Protein AF-A0A0P7X1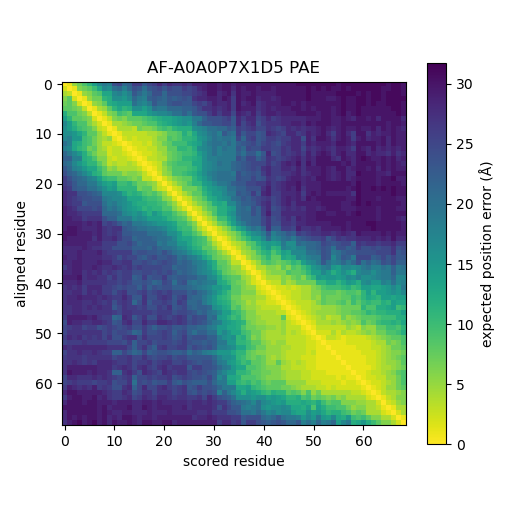D5-F1 (afdb_monomer)

Radius of gyration: 28.91 Å; Cα contacts (8 Å, |Δi|>4): 3; chains: 1; bounding box: 54×30×73 Å

Foldseek 3Di:
DDDDDDPDCDPVNVVVVVCVVVVVVPPPPDDDDDDDPDDDDPRVCVVVDDDDPVNVVVCVVPPDDDPDD

Solvent-accessible surface area (backbone atoms only — not comparable to full-atom values): 4838 Å² total; per-residue (Å²): 139,85,82,84,78,80,88,69,84,47,70,68,56,54,52,52,53,51,54,65,64,49,60,76,66,62,79,79,71,75,79,86,70,90,72,76,86,71,73,61,73,62,69,62,44,45,86,77,66,64,94,41,75,67,59,54,50,52,52,65,74,67,55,80,83,75,79,83,132

Secondary structure (DSSP, 8-state):
----------HHHHHHHHHHHHTTTTTSS-----------THHHHHTTS---HHHHHHHHHSPPP----

Structure (mmCIF, N/CA/C/O backbone):
data_AF-A0A0P7X1D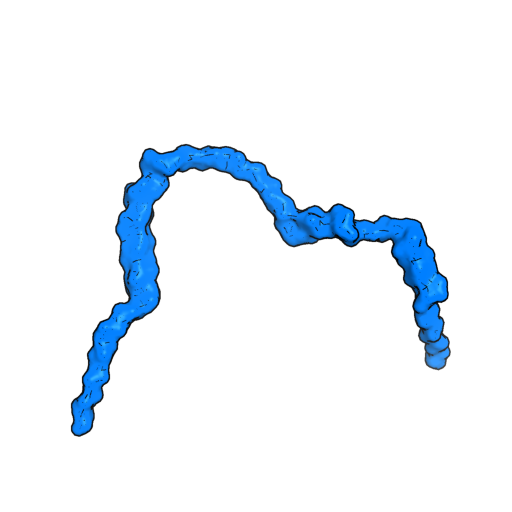5-F1
#
_entry.id   AF-A0A0P7X1D5-F1
#
loop_
_atom_site.group_PDB
_atom_site.id
_atom_site.type_symbol
_atom_site.label_atom_id
_atom_site.label_alt_id
_atom_site.label_comp_id
_atom_site.label_asym_id
_atom_site.label_entity_id
_atom_site.label_seq_id
_atom_site.pdbx_PDB_ins_code
_atom_site.Cartn_x
_atom_site.Cartn_y
_atom_site.Cartn_z
_atom_site.occupancy
_atom_site.B_iso_or_equiv
_atom_site.auth_seq_id
_atom_site.auth_comp_id
_atom_site.auth_asym_id
_atom_site.auth_atom_id
_atom_site.pdbx_PDB_model_num
ATOM 1 N N . MET A 1 1 ? -29.542 8.705 -52.048 1.00 39.00 1 MET A N 1
ATOM 2 C CA . MET A 1 1 ? -28.838 8.989 -50.774 1.00 39.00 1 MET A CA 1
ATOM 3 C C . MET A 1 1 ? -27.392 8.524 -50.885 1.00 39.00 1 MET A C 1
ATOM 5 O O . MET A 1 1 ? -27.099 7.363 -50.637 1.00 39.00 1 MET A O 1
ATOM 9 N N . THR A 1 2 ? -26.492 9.399 -51.321 1.00 40.97 2 THR A N 1
ATOM 10 C CA . THR A 1 2 ? -25.056 9.114 -51.455 1.00 40.97 2 THR A CA 1
ATOM 11 C C . THR A 1 2 ? -24.348 9.461 -50.144 1.00 40.97 2 THR A C 1
ATOM 13 O O . THR A 1 2 ? -24.343 10.612 -49.718 1.00 40.97 2 THR A O 1
ATOM 16 N N . LYS A 1 3 ? -23.787 8.455 -49.460 1.00 46.44 3 LYS A N 1
ATOM 17 C CA . LYS A 1 3 ? -23.006 8.647 -48.227 1.00 46.44 3 LYS A CA 1
ATOM 18 C C . LYS A 1 3 ? -21.606 9.152 -48.581 1.00 46.44 3 LYS A C 1
ATOM 20 O O . LYS A 1 3 ? -20.805 8.398 -49.128 1.00 46.44 3 LYS A O 1
ATOM 25 N N . HIS A 1 4 ? -21.300 10.395 -48.216 1.00 50.78 4 HIS A N 1
ATOM 26 C CA . HIS A 1 4 ? -19.927 10.894 -48.166 1.00 50.78 4 HIS A CA 1
ATOM 27 C C . HIS A 1 4 ? -19.138 10.109 -47.112 1.00 50.78 4 HIS A C 1
ATOM 29 O O . HIS A 1 4 ? -19.501 10.086 -45.936 1.00 50.78 4 HIS A O 1
ATOM 35 N N . ARG A 1 5 ? -18.061 9.441 -47.533 1.00 59.53 5 ARG A N 1
ATOM 36 C CA . ARG A 1 5 ? -17.107 8.803 -46.625 1.00 59.53 5 ARG A CA 1
ATOM 37 C C . ARG A 1 5 ? -15.978 9.804 -46.388 1.00 59.53 5 ARG A C 1
ATOM 39 O O . ARG A 1 5 ? -15.115 9.975 -47.242 1.00 59.53 5 ARG A O 1
ATOM 46 N N . GLU A 1 6 ? -16.038 10.517 -45.267 1.00 58.72 6 GLU A N 1
ATOM 47 C CA . GLU A 1 6 ? -14.972 11.427 -44.841 1.00 58.72 6 GLU A CA 1
ATOM 48 C C . GLU A 1 6 ? -13.649 10.665 -44.717 1.00 58.72 6 GLU A C 1
ATOM 50 O O . GLU A 1 6 ? -13.544 9.677 -43.985 1.00 58.72 6 GLU A O 1
ATOM 55 N N . ASN A 1 7 ? -12.635 11.149 -45.430 1.00 60.25 7 ASN A N 1
ATOM 56 C CA . ASN A 1 7 ? -11.268 10.654 -45.382 1.00 60.25 7 ASN A CA 1
ATOM 57 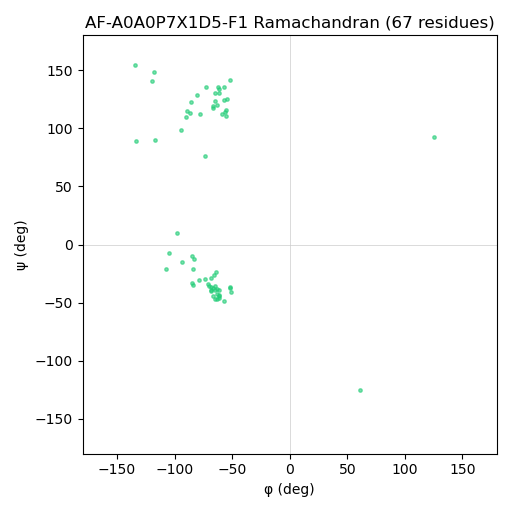C C . ASN A 1 7 ? -10.605 11.086 -44.064 1.00 60.25 7 ASN A C 1
ATOM 59 O O . ASN A 1 7 ? -9.843 12.049 -44.019 1.00 60.25 7 ASN A O 1
ATOM 63 N N . ARG A 1 8 ? -10.947 10.423 -42.955 1.00 65.44 8 ARG A N 1
ATOM 64 C CA . ARG A 1 8 ? -10.284 10.658 -41.669 1.00 65.44 8 ARG A CA 1
ATOM 65 C C . ARG A 1 8 ? -9.051 9.778 -41.575 1.00 65.44 8 ARG A C 1
ATOM 67 O O . ARG A 1 8 ? -9.161 8.556 -41.480 1.00 65.44 8 ARG A O 1
ATOM 74 N N . ILE A 1 9 ? -7.879 10.406 -41.566 1.00 68.25 9 ILE A N 1
ATOM 75 C CA . ILE A 1 9 ? -6.612 9.726 -41.294 1.00 68.25 9 ILE A CA 1
ATOM 76 C C . ILE A 1 9 ? -6.742 9.023 -39.938 1.00 68.25 9 ILE A C 1
ATOM 78 O O . ILE A 1 9 ? -6.958 9.649 -38.899 1.00 68.25 9 ILE A O 1
ATOM 82 N N . SER A 1 10 ? -6.669 7.692 -39.957 1.00 73.12 10 SER A N 1
ATOM 83 C CA . SER A 1 10 ? -6.755 6.877 -38.749 1.00 73.12 10 SER A CA 1
ATOM 84 C C . SER A 1 10 ? -5.592 7.211 -37.818 1.00 73.12 10 SER A C 1
ATOM 86 O O . SER A 1 10 ? -4.440 7.253 -38.250 1.00 73.12 10 SER A O 1
ATOM 88 N N . ARG A 1 11 ? -5.874 7.365 -36.517 1.00 68.62 11 ARG A N 1
ATOM 89 C CA . ARG A 1 11 ? -4.850 7.565 -35.476 1.00 68.62 11 ARG A CA 1
ATOM 90 C C . ARG A 1 11 ? -3.755 6.492 -35.548 1.00 68.62 11 ARG A C 1
ATOM 92 O O . ARG A 1 11 ? -2.584 6.815 -35.409 1.00 68.62 11 ARG A O 1
ATOM 99 N N . ARG A 1 12 ? -4.112 5.237 -35.865 1.00 72.62 12 ARG A N 1
ATOM 100 C CA . ARG A 1 12 ? -3.132 4.150 -36.085 1.00 72.62 12 ARG A CA 1
ATOM 101 C C . ARG A 1 12 ? -2.234 4.394 -37.299 1.00 72.62 12 ARG A C 1
ATOM 103 O O . ARG A 1 12 ? -1.065 4.044 -37.241 1.00 72.62 12 ARG A O 1
ATOM 110 N N . GLY A 1 13 ? -2.755 4.999 -38.366 1.00 73.31 13 GLY A N 1
ATOM 111 C CA . GLY A 1 13 ? -1.966 5.365 -39.546 1.00 73.31 13 GLY A CA 1
ATOM 112 C C . GLY A 1 13 ? -0.964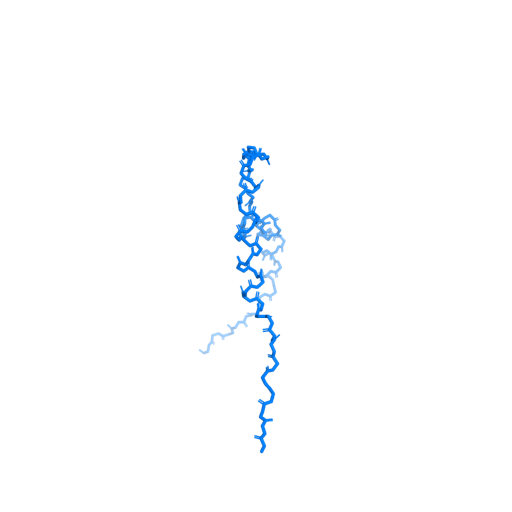 6.480 -39.249 1.00 73.31 13 GLY A C 1
ATOM 113 O O . GLY A 1 13 ? 0.183 6.397 -39.674 1.00 73.31 13 GLY A O 1
ATOM 114 N N . LEU A 1 14 ? -1.364 7.468 -38.441 1.00 72.12 14 LEU A N 1
ATOM 115 C CA . LEU A 1 14 ? -0.475 8.544 -37.998 1.00 72.12 14 LEU A CA 1
ATOM 116 C C . LEU A 1 14 ? 0.667 8.014 -37.117 1.00 72.12 14 LEU A C 1
ATOM 118 O O . LEU A 1 14 ? 1.828 8.331 -37.362 1.00 72.12 14 LEU A O 1
ATOM 122 N N . PHE A 1 15 ? 0.355 7.165 -36.132 1.00 68.75 15 PHE A N 1
ATOM 123 C CA . PHE A 1 15 ? 1.382 6.551 -35.284 1.00 68.75 15 PHE A CA 1
ATOM 124 C C . PHE A 1 15 ? 2.277 5.577 -36.061 1.00 68.75 15 PHE A C 1
ATOM 126 O O . PHE A 1 15 ? 3.483 5.559 -35.838 1.00 68.75 15 PHE A O 1
ATOM 133 N N . GLY A 1 16 ? 1.722 4.815 -37.009 1.00 69.75 16 GLY A N 1
ATOM 134 C CA . GLY A 1 16 ? 2.507 3.941 -37.884 1.00 69.75 16 GLY A CA 1
ATOM 135 C C . GLY A 1 16 ? 3.508 4.713 -38.749 1.00 69.75 16 GLY A C 1
ATOM 136 O O . GLY A 1 16 ? 4.670 4.325 -38.835 1.00 69.75 16 GLY A O 1
ATOM 137 N N . ALA A 1 17 ? 3.092 5.844 -39.326 1.00 65.50 17 ALA A N 1
ATOM 138 C CA . ALA A 1 17 ? 3.972 6.701 -40.121 1.00 65.50 17 ALA A CA 1
ATOM 139 C C . ALA A 1 17 ? 5.050 7.397 -39.267 1.00 65.50 17 ALA A C 1
ATOM 141 O O . ALA A 1 17 ? 6.211 7.458 -39.668 1.00 65.50 17 ALA A O 1
ATOM 142 N N . ALA A 1 18 ? 4.694 7.870 -38.068 1.00 60.56 18 ALA A N 1
ATOM 143 C CA . ALA A 1 18 ? 5.630 8.515 -37.145 1.00 60.56 18 ALA A CA 1
ATOM 144 C C . ALA A 1 18 ? 6.723 7.555 -36.640 1.00 60.56 18 ALA A C 1
ATOM 146 O O . ALA A 1 18 ? 7.890 7.934 -36.550 1.00 60.56 18 ALA A O 1
ATOM 147 N N . LEU A 1 19 ? 6.363 6.298 -36.363 1.00 59.81 19 LEU A N 1
ATOM 148 C CA . LEU A 1 19 ? 7.325 5.263 -35.976 1.00 59.81 19 LEU A CA 1
ATOM 149 C C . LEU A 1 19 ? 8.225 4.845 -37.148 1.00 59.81 19 LEU A C 1
ATOM 151 O O . LEU A 1 19 ? 9.412 4.609 -36.941 1.00 59.81 19 LEU A O 1
ATOM 155 N N . GLY A 1 20 ? 7.692 4.810 -38.374 1.00 55.62 20 GLY A N 1
ATOM 156 C CA . GLY A 1 20 ? 8.467 4.493 -39.577 1.00 55.62 20 GLY A CA 1
ATOM 157 C C . GLY A 1 20 ? 9.501 5.562 -39.949 1.00 55.62 20 GLY 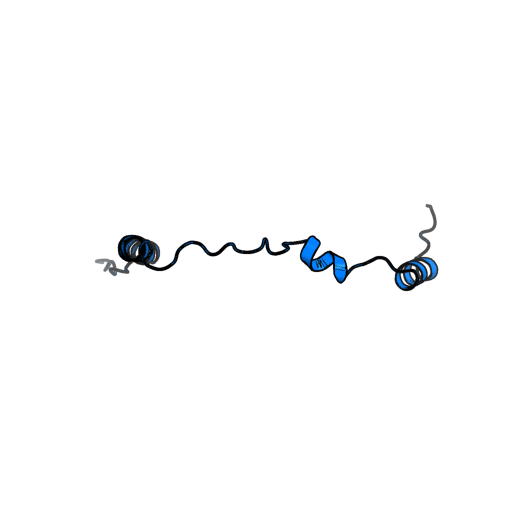A C 1
ATOM 158 O O . GLY A 1 20 ? 10.598 5.222 -40.378 1.00 55.62 20 GLY A O 1
ATOM 159 N N . ALA A 1 21 ? 9.186 6.846 -39.746 1.00 53.53 21 ALA A N 1
ATOM 160 C CA . ALA A 1 21 ? 10.098 7.949 -40.059 1.00 53.53 21 ALA A CA 1
ATOM 161 C C . ALA A 1 21 ? 11.102 8.259 -38.929 1.00 53.53 21 ALA A C 1
ATOM 163 O O . ALA A 1 21 ? 12.238 8.634 -39.207 1.00 53.53 21 ALA A O 1
ATOM 164 N N . GLY A 1 22 ? 10.714 8.086 -37.658 1.00 50.81 22 GLY A N 1
ATOM 165 C CA . GLY A 1 22 ? 11.558 8.420 -36.501 1.00 50.81 22 GLY A CA 1
ATOM 166 C C . GLY A 1 22 ? 12.564 7.339 -36.086 1.00 50.81 22 GLY A C 1
ATOM 167 O O . GLY A 1 22 ? 13.563 7.649 -35.437 1.00 50.81 22 GLY A O 1
ATOM 168 N N . ALA A 1 23 ? 12.342 6.075 -36.466 1.00 51.03 23 ALA A N 1
ATOM 169 C CA . ALA A 1 23 ? 13.240 4.976 -36.101 1.00 51.03 23 ALA A CA 1
ATOM 170 C C . ALA A 1 23 ? 14.618 5.065 -36.784 1.00 51.03 23 ALA A C 1
ATOM 172 O O . ALA A 1 23 ? 15.613 4.630 -36.211 1.00 51.03 23 ALA A O 1
ATOM 173 N N . ALA A 1 24 ? 14.699 5.670 -37.974 1.00 49.56 24 ALA A N 1
ATOM 174 C CA . ALA A 1 24 ? 15.959 5.807 -38.705 1.00 49.56 24 ALA A CA 1
ATOM 175 C C . ALA A 1 24 ? 16.905 6.859 -38.090 1.00 49.56 24 ALA A C 1
ATOM 177 O O . ALA A 1 24 ? 18.121 6.714 -38.179 1.00 49.56 24 ALA A O 1
ATOM 178 N N . SER A 1 25 ? 16.374 7.897 -37.433 1.00 50.00 25 SER A N 1
ATOM 179 C CA . SER A 1 25 ? 17.174 8.991 -36.858 1.00 50.00 25 SER A CA 1
ATOM 180 C C . SER A 1 25 ? 17.542 8.804 -35.383 1.00 50.00 25 SER A C 1
ATOM 182 O O . SER A 1 25 ? 18.410 9.511 -34.883 1.00 50.00 25 SER A O 1
ATOM 184 N N . ALA A 1 26 ? 16.893 7.884 -34.663 1.00 52.66 26 ALA A N 1
ATOM 185 C CA . ALA A 1 26 ? 17.118 7.699 -33.225 1.00 52.66 26 ALA A CA 1
ATOM 186 C C . ALA A 1 26 ? 18.333 6.813 -32.886 1.00 52.66 26 ALA A C 1
ATOM 188 O O . ALA A 1 26 ? 18.761 6.782 -31.735 1.00 52.66 26 ALA A O 1
ATOM 189 N N . LEU A 1 27 ? 18.904 6.099 -33.862 1.00 54.50 27 LEU A N 1
ATOM 190 C CA . LEU A 1 27 ? 20.021 5.175 -33.626 1.00 54.50 27 LEU A CA 1
ATOM 191 C C . LEU A 1 27 ? 21.405 5.850 -33.623 1.00 54.50 27 LEU A C 1
ATOM 193 O O . LEU A 1 27 ? 22.384 5.204 -33.261 1.00 54.50 27 LEU A O 1
ATOM 197 N N . SER A 1 28 ? 21.515 7.126 -34.012 1.00 55.03 28 SER A N 1
ATOM 198 C CA . SER A 1 28 ? 22.810 7.798 -34.211 1.00 55.03 28 SER A CA 1
ATOM 199 C C . SER A 1 28 ? 23.221 8.783 -33.109 1.00 55.03 28 SER A C 1
ATOM 201 O O . SER A 1 28 ? 24.362 9.240 -33.118 1.00 55.03 28 SER A O 1
ATOM 203 N N . VAL A 1 29 ? 22.359 9.102 -32.135 1.00 58.62 29 VAL A N 1
ATOM 204 C CA . VAL A 1 29 ? 22.673 10.105 -31.098 1.00 58.62 29 VAL A CA 1
ATOM 205 C C . VAL A 1 29 ? 22.315 9.589 -29.708 1.00 58.62 29 VAL A C 1
ATOM 207 O O . VAL A 1 29 ? 21.226 9.825 -29.197 1.00 58.62 29 VAL A O 1
ATOM 210 N N . GLY A 1 30 ? 23.265 8.913 -29.068 1.00 53.97 30 GLY A N 1
ATOM 211 C CA . GLY A 1 30 ? 23.208 8.632 -27.634 1.00 53.97 30 GLY A CA 1
ATOM 212 C C . GLY A 1 30 ? 23.346 7.155 -27.314 1.00 53.97 30 GLY A C 1
ATOM 213 O O . GLY A 1 30 ? 22.361 6.427 -27.247 1.00 53.97 30 GLY A O 1
ATOM 214 N N . GLY A 1 31 ? 24.584 6.724 -27.063 1.00 63.34 31 GLY A N 1
ATOM 215 C CA . GLY A 1 31 ? 24.847 5.422 -26.458 1.00 63.34 31 GLY A CA 1
ATOM 216 C C . GLY A 1 31 ? 24.027 5.242 -25.178 1.00 63.34 31 GLY A C 1
ATOM 217 O O . GLY A 1 31 ? 23.837 6.190 -24.410 1.00 63.34 31 GLY A O 1
ATOM 218 N N . ALA A 1 32 ? 23.523 4.026 -24.966 1.00 63.34 32 ALA A N 1
ATOM 219 C CA . ALA A 1 32 ? 22.758 3.675 -23.780 1.00 63.34 32 ALA A CA 1
ATOM 220 C C . ALA A 1 32 ? 23.580 3.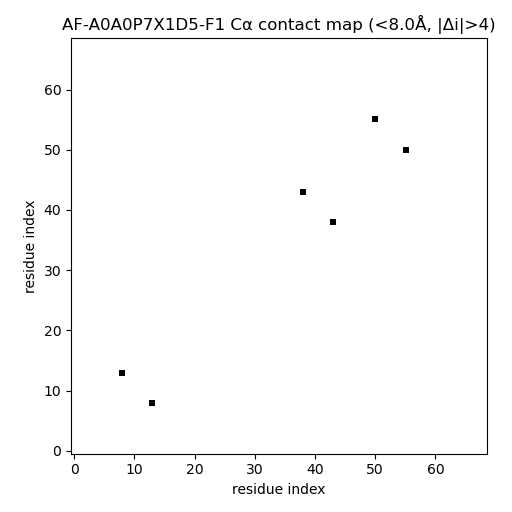998 -22.522 1.00 63.34 32 ALA A C 1
ATOM 222 O O . ALA A 1 32 ? 24.602 3.370 -22.246 1.00 63.34 32 ALA A O 1
ATOM 223 N N . ARG A 1 33 ? 23.149 5.008 -21.761 1.00 66.56 33 ARG A N 1
ATOM 224 C CA . ARG A 1 33 ? 23.700 5.273 -20.428 1.00 66.56 33 ARG A CA 1
ATOM 225 C C . ARG A 1 33 ? 23.176 4.172 -19.505 1.00 66.56 33 ARG A C 1
ATOM 227 O O . ARG A 1 33 ? 21.980 3.880 -19.584 1.00 66.56 33 ARG A O 1
ATOM 234 N N . PRO A 1 34 ? 24.009 3.568 -18.642 1.00 63.84 34 PRO A N 1
ATOM 235 C CA . PRO A 1 34 ? 23.519 2.592 -17.680 1.00 63.84 34 PRO A CA 1
ATOM 236 C C . PRO A 1 34 ? 22.470 3.275 -16.800 1.00 63.84 34 PRO A C 1
ATOM 238 O O . PRO A 1 34 ? 22.771 4.213 -16.061 1.00 63.84 34 PRO A O 1
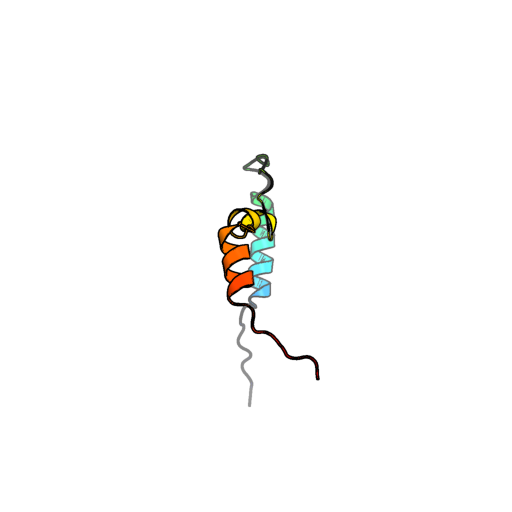ATOM 241 N N . VAL A 1 35 ? 21.214 2.852 -16.936 1.00 67.69 35 VAL A N 1
ATOM 242 C CA . VAL A 1 35 ? 20.131 3.312 -16.074 1.00 67.69 35 VAL A CA 1
ATOM 243 C C . VAL A 1 35 ? 20.137 2.419 -14.842 1.00 67.69 35 VAL A C 1
ATOM 245 O O . VAL A 1 35 ? 20.073 1.195 -14.954 1.00 67.69 35 VAL A O 1
A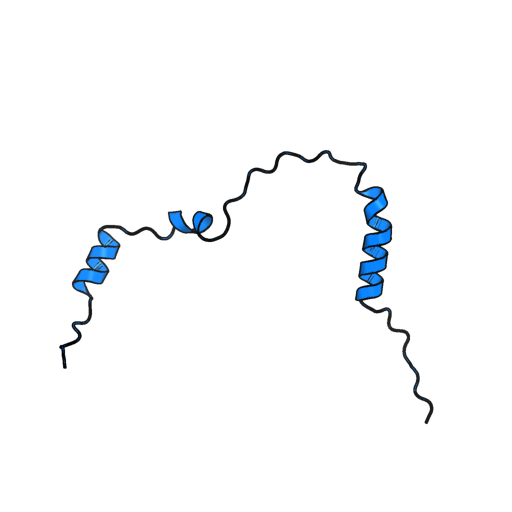TOM 248 N N . MET A 1 36 ? 20.273 3.019 -13.661 1.00 70.38 36 MET A N 1
ATOM 249 C CA . MET A 1 36 ? 20.145 2.267 -12.416 1.00 70.38 36 MET A CA 1
ATOM 250 C C . MET A 1 36 ? 18.733 1.687 -12.344 1.00 70.38 36 MET A C 1
ATOM 252 O O . MET A 1 36 ? 17.759 2.392 -12.633 1.00 70.38 36 MET A O 1
ATOM 256 N N . ALA A 1 37 ? 18.627 0.406 -11.986 1.00 72.06 37 ALA A N 1
ATOM 257 C CA . ALA A 1 37 ? 17.344 -0.257 -11.807 1.00 72.06 37 ALA A CA 1
ATOM 258 C C . ALA A 1 37 ? 16.525 0.533 -10.779 1.00 72.06 37 ALA A C 1
ATOM 260 O O . ALA A 1 37 ? 16.908 0.673 -9.619 1.00 72.06 37 ALA A O 1
ATOM 261 N N . ARG A 1 38 ? 15.426 1.128 -11.237 1.00 69.50 38 ARG A N 1
ATOM 262 C CA 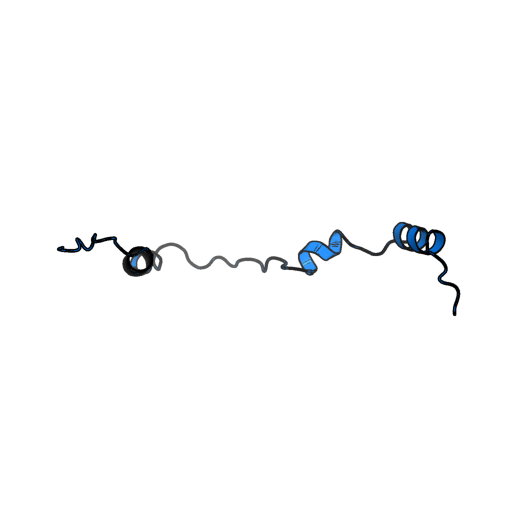. ARG A 1 38 ? 14.545 1.931 -10.394 1.00 69.50 38 ARG A CA 1
ATOM 263 C C . ARG A 1 38 ? 13.644 0.978 -9.624 1.00 69.50 38 ARG A C 1
ATOM 265 O O . ARG A 1 38 ? 13.010 0.128 -10.239 1.00 69.50 38 ARG A O 1
ATOM 272 N N . GLU A 1 39 ? 13.574 1.131 -8.307 1.00 72.06 39 GLU A N 1
ATOM 273 C CA . GLU A 1 39 ? 12.659 0.351 -7.470 1.00 72.06 39 GLU A CA 1
ATOM 274 C C . GLU A 1 39 ? 11.219 0.503 -7.989 1.00 72.06 39 GLU A C 1
ATOM 276 O O . GLU A 1 39 ? 10.718 1.620 -8.188 1.00 72.06 39 GLU A O 1
ATOM 281 N N . THR A 1 40 ? 10.562 -0.626 -8.263 1.00 75.94 40 THR A N 1
ATOM 282 C CA . THR A 1 40 ? 9.190 -0.676 -8.783 1.00 75.94 40 THR A CA 1
ATOM 283 C C . THR A 1 40 ? 8.275 -1.393 -7.795 1.00 75.94 40 THR A C 1
ATOM 285 O O . THR A 1 40 ? 8.718 -2.265 -7.054 1.00 75.94 40 THR A O 1
ATOM 288 N N . GLY A 1 41 ? 7.002 -0.988 -7.761 1.00 78.31 41 GLY A N 1
ATOM 289 C CA . GLY A 1 41 ? 5.977 -1.627 -6.932 1.00 78.31 41 GLY A CA 1
ATOM 290 C C . GLY A 1 41 ? 6.267 -1.571 -5.430 1.00 78.31 41 GLY A C 1
ATOM 291 O O . GLY A 1 41 ? 6.455 -0.486 -4.864 1.00 78.31 41 GLY A O 1
ATOM 292 N N . ASP A 1 42 ? 6.272 -2.747 -4.807 1.00 72.12 42 ASP A N 1
ATOM 293 C CA . ASP A 1 42 ? 6.357 -2.927 -3.357 1.00 72.12 42 ASP A CA 1
ATOM 294 C C . ASP A 1 42 ? 7.668 -2.402 -2.773 1.00 72.12 42 ASP A C 1
ATOM 296 O O . ASP A 1 42 ? 7.641 -1.741 -1.736 1.00 72.12 42 ASP A O 1
ATOM 300 N N . GLU A 1 43 ? 8.798 -2.570 -3.468 1.00 77.06 43 GLU A N 1
ATOM 301 C CA . GLU A 1 43 ? 10.105 -2.116 -2.966 1.00 77.06 43 GLU A CA 1
ATOM 302 C C . GLU A 1 43 ? 10.133 -0.593 -2.769 1.00 77.06 43 GLU A C 1
ATOM 304 O O . GLU A 1 43 ? 10.568 -0.091 -1.735 1.00 77.06 43 GLU A O 1
ATOM 309 N N . ARG A 1 44 ? 9.515 0.155 -3.693 1.00 78.50 44 ARG A N 1
ATOM 310 C CA . ARG A 1 44 ? 9.398 1.622 -3.608 1.00 78.50 44 ARG A CA 1
ATOM 311 C C . ARG A 1 44 ? 8.556 2.086 -2.411 1.00 78.50 44 ARG A C 1
ATOM 313 O O . ARG A 1 44 ? 8.645 3.240 -1.982 1.00 78.50 44 ARG A O 1
ATOM 320 N N . THR A 1 45 ? 7.684 1.217 -1.916 1.00 81.44 45 THR A N 1
ATOM 321 C CA . THR A 1 45 ? 6.637 1.543 -0.942 1.00 81.44 45 THR A CA 1
ATOM 322 C C . THR A 1 45 ? 6.947 0.977 0.446 1.00 81.44 45 THR A C 1
ATOM 324 O O . THR A 1 45 ? 6.490 1.527 1.449 1.00 81.44 45 THR A O 1
ATOM 327 N N . ARG A 1 46 ? 7.814 -0.036 0.521 1.00 79.25 46 ARG A N 1
ATOM 328 C CA . ARG A 1 46 ? 8.263 -0.728 1.735 1.00 79.25 46 ARG A CA 1
ATOM 329 C C . ARG A 1 46 ? 8.754 0.205 2.840 1.00 79.25 46 ARG A C 1
ATOM 331 O O . ARG A 1 46 ? 8.410 0.023 4.000 1.00 79.25 46 ARG A O 1
ATOM 338 N N . ALA A 1 47 ? 9.506 1.251 2.493 1.00 79.62 47 ALA A N 1
ATOM 339 C CA . ALA A 1 47 ? 9.997 2.218 3.479 1.00 79.62 47 ALA A CA 1
ATOM 340 C C . ALA A 1 47 ? 8.873 3.031 4.152 1.00 79.62 47 ALA A C 1
ATOM 342 O O . ALA A 1 47 ? 9.042 3.511 5.272 1.00 79.62 47 ALA A O 1
ATOM 343 N N . ARG A 1 48 ? 7.731 3.206 3.473 1.00 82.81 48 ARG A N 1
ATOM 344 C CA . ARG A 1 48 ? 6.591 3.992 3.972 1.00 82.81 48 ARG A CA 1
ATOM 345 C C . ARG A 1 48 ? 5.683 3.173 4.881 1.00 82.81 48 ARG A C 1
ATOM 347 O O . ARG A 1 48 ? 5.137 3.722 5.831 1.00 82.81 48 ARG A O 1
ATOM 354 N N . TYR A 1 49 ? 5.532 1.885 4.592 1.00 78.69 49 TYR A N 1
ATOM 355 C CA . TYR A 1 49 ? 4.642 0.985 5.316 1.00 78.69 49 TYR A CA 1
ATOM 356 C C . TYR A 1 49 ? 5.472 -0.101 5.982 1.00 78.69 49 TYR A C 1
ATOM 358 O O . TYR A 1 49 ? 5.751 -1.145 5.401 1.00 78.69 49 TYR A O 1
ATOM 366 N N . ARG A 1 50 ? 5.887 0.194 7.211 1.00 84.25 50 ARG A N 1
ATOM 367 C CA . ARG A 1 50 ? 6.597 -0.739 8.080 1.00 84.25 50 ARG A CA 1
ATOM 368 C C . ARG A 1 50 ? 5.789 -0.966 9.346 1.00 84.25 50 ARG A C 1
ATOM 370 O O . ARG A 1 50 ? 5.215 -0.024 9.896 1.00 84.25 50 ARG A O 1
ATOM 377 N N . GLU A 1 51 ? 5.775 -2.206 9.805 1.00 87.88 51 GLU A N 1
ATOM 378 C CA . GLU A 1 51 ? 5.272 -2.543 11.130 1.00 87.88 51 GLU A CA 1
ATOM 379 C C . GLU A 1 51 ? 6.194 -1.886 12.166 1.00 87.88 51 GLU A C 1
ATOM 381 O O . GLU A 1 51 ? 7.420 -1.910 12.053 1.00 87.88 51 GLU A O 1
ATOM 386 N N . THR A 1 52 ? 5.596 -1.185 13.124 1.00 92.19 52 THR A N 1
ATOM 387 C CA . THR A 1 52 ? 6.309 -0.525 14.223 1.00 92.19 52 THR A CA 1
ATOM 388 C C . THR A 1 52 ? 5.572 -0.829 15.511 1.00 92.19 52 THR A C 1
ATOM 390 O O . THR A 1 52 ? 4.355 -1.019 15.484 1.00 92.19 52 THR A O 1
ATOM 393 N N . GLU A 1 53 ? 6.280 -0.784 16.637 1.00 92.50 53 GLU A N 1
ATOM 394 C CA . GLU A 1 53 ? 5.698 -1.048 17.959 1.00 92.50 53 GLU A CA 1
ATOM 395 C C . GLU A 1 53 ? 4.442 -0.198 18.230 1.00 92.50 53 GLU A C 1
ATOM 397 O O . GLU A 1 53 ? 3.460 -0.674 18.803 1.00 92.50 53 GLU A O 1
ATOM 402 N N . HIS A 1 54 ? 4.435 1.053 17.756 1.00 92.06 54 HIS A N 1
ATOM 403 C CA . HIS A 1 54 ? 3.278 1.937 17.857 1.00 92.06 54 HIS A CA 1
ATOM 404 C C . HIS A 1 54 ? 2.064 1.412 17.072 1.00 92.06 54 HIS A C 1
ATOM 406 O O . HIS A 1 54 ? 0.956 1.375 17.607 1.00 92.06 54 HIS A O 1
ATOM 412 N N . VAL A 1 55 ? 2.267 0.985 15.821 1.00 90.56 55 VAL A N 1
ATOM 413 C CA . VAL A 1 55 ? 1.198 0.464 14.952 1.00 90.56 55 VAL A CA 1
ATOM 414 C C . VAL A 1 55 ? 0.656 -0.856 15.497 1.00 90.56 55 VAL A C 1
ATOM 416 O O . VAL A 1 55 ? -0.558 -1.029 15.592 1.00 90.56 55 VAL A O 1
ATOM 419 N N . GLU A 1 56 ? 1.535 -1.762 15.920 1.00 91.31 56 GLU A N 1
ATOM 420 C CA . GLU A 1 56 ? 1.131 -3.030 16.532 1.00 91.31 56 GLU A CA 1
ATOM 421 C C . GLU A 1 56 ? 0.342 -2.803 17.824 1.00 91.31 56 GLU A C 1
ATOM 423 O O . GLU A 1 56 ? -0.711 -3.410 18.032 1.00 91.31 56 GLU A O 1
ATOM 428 N N . THR A 1 57 ? 0.804 -1.884 18.677 1.00 93.19 57 THR A N 1
ATOM 429 C CA . THR A 1 57 ? 0.107 -1.544 19.921 1.00 93.19 57 THR A CA 1
ATOM 430 C C . THR A 1 57 ? -1.268 -0.949 19.646 1.00 93.19 57 THR A C 1
ATOM 432 O O . THR A 1 57 ? -2.224 -1.359 20.300 1.00 93.19 57 THR A O 1
ATOM 435 N N . PHE A 1 58 ? -1.389 -0.052 18.662 1.00 91.44 58 PHE A N 1
ATOM 436 C CA . PHE A 1 58 ? -2.674 0.512 18.250 1.00 91.44 58 PHE A CA 1
ATOM 437 C C . PHE A 1 58 ? -3.670 -0.580 17.840 1.00 91.44 58 PHE A C 1
ATOM 439 O O . PHE A 1 58 ? -4.799 -0.596 18.331 1.00 91.44 58 PHE A O 1
ATOM 446 N N . TYR A 1 59 ? -3.266 -1.528 16.991 1.00 90.12 59 TYR A N 1
ATOM 447 C CA . TYR A 1 59 ? -4.169 -2.597 16.557 1.00 90.12 59 TYR A CA 1
ATOM 448 C C . TYR A 1 59 ? -4.471 -3.612 17.655 1.00 90.12 59 TYR A C 1
ATOM 450 O O . TYR A 1 59 ? -5.589 -4.117 17.726 1.00 90.12 59 TYR A O 1
ATOM 458 N N . ARG A 1 60 ? -3.509 -3.892 18.536 1.00 88.69 60 ARG A N 1
ATOM 459 C CA . ARG A 1 60 ? -3.711 -4.779 19.683 1.00 88.69 60 ARG A CA 1
ATOM 460 C C . ARG A 1 60 ? -4.776 -4.238 20.634 1.00 88.69 60 ARG A C 1
ATOM 462 O O . ARG A 1 60 ? -5.628 -5.005 21.070 1.00 88.69 60 ARG A O 1
ATOM 469 N N . THR A 1 61 ? -4.731 -2.948 20.964 1.00 92.88 61 THR A N 1
ATOM 470 C CA . THR A 1 61 ? -5.655 -2.346 21.939 1.00 92.88 61 THR A CA 1
ATOM 471 C C . THR A 1 61 ? -7.031 -2.046 21.354 1.00 92.88 61 THR A C 1
ATOM 473 O O . THR A 1 61 ? -8.018 -2.122 22.077 1.00 92.88 61 THR A O 1
ATOM 476 N N . ASN A 1 62 ? -7.115 -1.743 20.056 1.00 92.12 62 ASN A N 1
ATOM 477 C CA . ASN A 1 62 ? -8.370 -1.387 19.386 1.00 92.12 62 ASN A CA 1
ATOM 478 C C . ASN A 1 62 ? -9.023 -2.562 18.645 1.00 92.12 62 ASN A C 1
ATOM 480 O O . ASN A 1 62 ? -9.956 -2.362 17.866 1.00 92.12 62 ASN A O 1
ATOM 484 N N . ARG A 1 63 ? -8.539 -3.796 18.834 1.00 84.38 63 ARG A N 1
ATOM 485 C CA . ARG A 1 63 ? -9.132 -4.955 18.170 1.00 84.38 63 ARG A CA 1
ATOM 486 C C . ARG A 1 63 ? -10.556 -5.165 18.679 1.00 84.38 63 ARG A C 1
ATOM 488 O O . ARG A 1 63 ? -10.771 -5.387 19.867 1.00 84.38 63 ARG A O 1
ATOM 495 N N . TYR A 1 64 ? -11.521 -5.172 17.765 1.00 82.38 64 TYR A N 1
ATOM 496 C CA . TYR A 1 64 ? -12.873 -5.613 18.082 1.00 82.38 64 TYR A CA 1
ATOM 497 C C . TYR A 1 64 ? -12.848 -7.109 18.387 1.00 82.38 64 TYR A C 1
ATOM 499 O O . TYR A 1 64 ? -12.484 -7.925 17.536 1.00 82.38 64 TYR A O 1
ATOM 507 N N . TYR A 1 65 ? -13.207 -7.461 19.620 1.00 78.31 65 TYR A N 1
ATOM 508 C CA . TYR A 1 65 ? -13.450 -8.846 19.984 1.00 78.31 65 TYR A CA 1
ATOM 509 C C . TYR A 1 65 ? -14.687 -9.322 19.219 1.00 78.31 65 TYR A C 1
ATOM 511 O O . TYR A 1 65 ? -15.766 -8.744 19.352 1.00 78.31 65 TYR A O 1
ATOM 519 N N . ARG A 1 66 ? -14.513 -10.341 18.376 1.00 81.44 66 ARG A N 1
ATOM 520 C CA . ARG A 1 66 ? -15.635 -11.073 17.799 1.00 81.44 66 ARG A CA 1
ATOM 521 C C . ARG A 1 66 ? -15.926 -12.217 18.769 1.00 81.44 66 ARG A C 1
ATOM 523 O O . ARG A 1 66 ? -15.072 -13.093 18.855 1.00 81.44 66 ARG A O 1
ATOM 530 N N . PRO A 1 67 ? -17.044 -12.196 19.512 1.00 81.12 67 PRO A N 1
ATOM 531 C CA . PRO A 1 67 ? -17.420 -13.351 20.307 1.00 81.12 67 PRO A CA 1
ATOM 532 C C . PRO A 1 67 ? -17.639 -14.529 19.355 1.00 81.12 67 PRO A C 1
ATOM 534 O O . PRO A 1 67 ? -18.282 -14.381 18.313 1.00 81.12 67 PRO A O 1
ATOM 537 N N . GLU A 1 68 ? -17.016 -15.653 19.684 1.00 78.62 68 GLU A N 1
ATOM 538 C CA . GLU A 1 68 ? -17.270 -16.940 19.041 1.00 78.62 68 GLU A CA 1
ATOM 539 C C . GLU A 1 68 ? -18.770 -17.287 19.170 1.00 78.62 68 GLU A C 1
ATOM 541 O O . GLU A 1 68 ? -19.358 -17.044 20.225 1.00 78.62 68 GLU A O 1
ATOM 546 N N . GLU A 1 69 ? -19.386 -17.764 18.078 1.00 65.00 69 GLU A N 1
ATOM 547 C CA . GLU A 1 69 ? -20.825 -18.098 17.984 1.00 65.00 69 GLU A CA 1
ATOM 548 C C . GLU A 1 69 ? -21.222 -19.330 18.808 1.00 65.00 69 GLU A C 1
ATOM 550 O O . GLU A 1 69 ? -20.438 -20.309 18.834 1.00 65.00 69 GLU A O 1
#

Mean predicted aligned error: 18.58 Å

pLDDT: mean 70.75, std 14.16, range [39.0, 93.19]

Sequence (69 aa):
MTKHRENRISRRGLFGAALGAGAASALSVGGARPVMARETGDERTRARYRETEHVETFYRTNRYYRPEE